Protein AF-A0A8T1IFE3-F1 (afdb_monomer_lite)

Radius of gyration: 32.16 Å; chains: 1; bounding box: 68×41×96 Å

Structure (mmCIF, N/CA/C/O backbone):
data_AF-A0A8T1IFE3-F1
#
_entry.id   AF-A0A8T1IFE3-F1
#
loop_
_atom_site.group_PDB
_atom_site.id
_atom_site.type_symbol
_atom_site.label_atom_id
_atom_site.label_alt_id
_atom_site.label_comp_id
_atom_site.label_asym_id
_atom_site.label_entity_id
_atom_site.label_seq_id
_atom_site.pdbx_PDB_ins_code
_atom_site.Cartn_x
_atom_site.Cartn_y
_atom_site.Cartn_z
_atom_site.occupancy
_atom_site.B_iso_or_equiv
_atom_site.auth_seq_id
_atom_site.auth_comp_id
_atom_site.auth_asym_id
_atom_site.auth_atom_id
_atom_site.pdbx_PDB_model_num
ATOM 1 N N . MET A 1 1 ? -6.523 -1.652 -0.216 1.00 83.81 1 MET A N 1
ATOM 2 C CA . MET A 1 1 ? -5.050 -1.715 -0.350 1.00 83.81 1 MET A CA 1
ATOM 3 C C . MET A 1 1 ? -4.720 -2.251 -1.728 1.00 83.81 1 MET A C 1
ATOM 5 O O . MET A 1 1 ? -5.443 -3.123 -2.188 1.00 83.81 1 MET A O 1
ATOM 9 N N . GLU A 1 2 ? -3.679 -1.738 -2.376 1.00 85.94 2 GLU A N 1
ATOM 10 C CA . GLU A 1 2 ? -3.295 -2.141 -3.732 1.00 85.94 2 GLU A CA 1
ATOM 11 C C . GLU A 1 2 ? -1.801 -2.455 -3.792 1.00 85.94 2 GLU A C 1
ATOM 13 O O . GLU A 1 2 ? -0.978 -1.704 -3.267 1.00 85.94 2 GLU A O 1
ATOM 18 N N . ASP A 1 3 ? -1.454 -3.547 -4.466 1.00 84.06 3 ASP A N 1
ATOM 19 C CA . ASP A 1 3 ? -0.092 -3.779 -4.935 1.00 84.06 3 ASP A CA 1
ATOM 20 C C . ASP A 1 3 ? 0.079 -3.066 -6.278 1.00 84.06 3 ASP A C 1
ATOM 22 O O . ASP A 1 3 ? -0.479 -3.488 -7.289 1.00 84.06 3 ASP A O 1
ATOM 26 N N . ARG A 1 4 ? 0.882 -1.999 -6.302 1.00 81.56 4 ARG A N 1
ATOM 27 C CA . ARG A 1 4 ? 1.087 -1.174 -7.504 1.00 81.56 4 ARG A CA 1
ATOM 28 C C . ARG A 1 4 ? 1.711 -1.940 -8.674 1.00 81.56 4 ARG A C 1
ATOM 30 O O . ARG A 1 4 ? 1.515 -1.542 -9.820 1.00 81.56 4 ARG A O 1
ATOM 37 N N . SER A 1 5 ? 2.444 -3.023 -8.414 1.00 80.25 5 SER A N 1
ATOM 38 C CA . SER A 1 5 ? 3.109 -3.814 -9.457 1.00 80.25 5 SER A CA 1
ATOM 39 C C . SER A 1 5 ? 2.135 -4.787 -10.113 1.00 80.25 5 SER A C 1
ATOM 41 O O . SER A 1 5 ? 2.006 -4.838 -11.342 1.00 80.25 5 SER A O 1
ATOM 43 N N . SER A 1 6 ? 1.425 -5.570 -9.297 1.00 81.31 6 SER A N 1
ATOM 44 C CA . SER A 1 6 ? 0.477 -6.564 -9.809 1.00 81.31 6 SER A CA 1
ATOM 45 C C . SER A 1 6 ? -0.898 -5.975 -10.136 1.00 81.31 6 SER A C 1
ATOM 47 O O . SER A 1 6 ? -1.600 -6.556 -10.966 1.00 81.31 6 SER A O 1
ATOM 49 N N . LYS A 1 7 ? -1.233 -4.814 -9.556 1.00 83.88 7 LYS A N 1
ATOM 50 C CA . LYS A 1 7 ? -2.557 -4.165 -9.518 1.00 83.88 7 LYS A CA 1
ATOM 51 C C . LYS A 1 7 ? -3.629 -4.976 -8.797 1.00 83.88 7 LYS A C 1
ATOM 53 O O . LYS A 1 7 ? -4.819 -4.722 -8.950 1.00 83.88 7 LYS A O 1
ATOM 58 N N . LYS A 1 8 ? -3.221 -5.961 -7.994 1.00 83.81 8 LYS A N 1
ATOM 59 C CA . LYS A 1 8 ? -4.148 -6.679 -7.122 1.00 83.81 8 LYS A CA 1
ATOM 60 C C . LYS A 1 8 ? -4.633 -5.746 -6.024 1.00 83.81 8 LYS A C 1
ATOM 62 O O . LYS A 1 8 ? -3.842 -5.004 -5.437 1.00 83.81 8 LYS A O 1
ATOM 67 N N . GLN A 1 9 ? -5.925 -5.821 -5.740 1.00 86.75 9 GLN A N 1
ATOM 68 C CA . GLN A 1 9 ? -6.567 -5.022 -4.711 1.00 86.75 9 GLN A CA 1
ATOM 69 C C . GLN A 1 9 ? -7.159 -5.919 -3.627 1.00 86.75 9 GLN A C 1
ATOM 71 O O . GLN A 1 9 ? -7.637 -7.021 -3.896 1.00 86.75 9 GLN A O 1
ATOM 76 N N . TRP A 1 10 ? -7.118 -5.426 -2.393 1.00 90.31 10 TRP A N 1
ATOM 77 C CA . TRP A 1 10 ? -7.712 -6.061 -1.223 1.00 90.31 10 TRP A CA 1
ATOM 78 C C . TRP A 1 10 ? -8.562 -5.066 -0.451 1.00 90.31 10 TRP A C 1
ATOM 80 O O . TRP A 1 10 ? -8.157 -3.912 -0.245 1.00 90.31 10 TRP A O 1
ATOM 90 N N . PHE A 1 11 ? -9.719 -5.526 0.008 1.00 85.81 11 PHE A N 1
ATOM 91 C CA . PHE A 1 11 ? -10.721 -4.703 0.666 1.00 85.81 11 PHE A CA 1
ATOM 92 C C . PHE A 1 11 ? -11.420 -5.477 1.787 1.00 85.81 11 PHE A C 1
ATOM 94 O O . PHE A 1 11 ? -11.598 -6.693 1.716 1.00 85.81 11 PHE A O 1
ATOM 101 N N . LYS A 1 12 ? -11.830 -4.747 2.825 1.00 85.56 12 LYS A N 1
ATOM 102 C CA . LYS A 1 12 ? -12.797 -5.199 3.825 1.00 85.56 12 LYS A CA 1
ATOM 103 C C . LYS A 1 12 ? -13.843 -4.095 3.954 1.00 85.56 12 LYS A C 1
ATOM 105 O O . LYS A 1 12 ? -13.494 -2.969 4.297 1.00 85.56 12 LYS A O 1
ATOM 110 N N . GLY A 1 13 ? -15.091 -4.409 3.621 1.00 83.62 13 GLY A N 1
ATOM 111 C CA . GLY A 1 13 ? -16.221 -3.481 3.685 1.00 83.62 13 GLY A CA 1
ATOM 112 C C . GLY A 1 13 ? -17.182 -3.821 4.813 1.00 83.62 13 GLY A C 1
ATOM 113 O O . GLY A 1 13 ? -17.078 -4.889 5.408 1.00 83.62 13 GLY A O 1
ATOM 114 N N . GLY A 1 14 ? -18.120 -2.909 5.083 1.00 81.94 14 GLY A N 1
ATOM 115 C CA . GLY A 1 14 ? -19.226 -3.154 6.014 1.00 81.94 14 GLY A CA 1
ATOM 116 C C . GLY A 1 14 ? -18.804 -3.376 7.467 1.00 81.94 14 GLY A C 1
ATOM 117 O O . GLY A 1 14 ? -19.488 -4.099 8.178 1.00 81.94 14 GLY A O 1
ATOM 118 N N . MET A 1 15 ? -17.681 -2.794 7.899 1.00 85.00 15 MET A N 1
ATOM 119 C CA . MET A 1 15 ? -17.213 -2.930 9.279 1.00 85.00 15 MET A CA 1
ATOM 120 C C . MET A 1 15 ? -18.029 -2.069 10.241 1.00 85.00 15 MET A C 1
ATOM 122 O O . MET A 1 15 ? -18.258 -0.881 10.009 1.00 85.00 15 MET A O 1
ATOM 126 N N . THR A 1 16 ? -18.409 -2.681 11.350 1.00 87.62 16 THR A N 1
ATOM 127 C CA . THR A 1 16 ? -18.945 -2.046 12.551 1.00 87.62 16 THR A CA 1
ATOM 128 C C . THR A 1 16 ? -17.816 -1.762 13.542 1.00 87.62 16 THR A C 1
ATOM 130 O O . THR A 1 16 ? -16.697 -2.248 13.381 1.00 87.62 16 THR A O 1
ATOM 133 N N . LYS A 1 17 ? -18.085 -0.961 14.580 1.00 85.50 17 LYS A N 1
ATOM 134 C CA . LYS A 1 17 ? -17.087 -0.661 15.621 1.00 85.50 17 LYS A CA 1
ATOM 135 C C . LYS A 1 17 ? -16.549 -1.930 16.287 1.00 85.50 17 LYS A C 1
ATOM 137 O O . LYS A 1 17 ? -15.347 -2.027 16.511 1.00 85.50 17 LYS A O 1
ATOM 142 N N . ASP A 1 18 ? -17.410 -2.910 16.529 1.00 88.00 18 ASP A N 1
ATOM 143 C CA . ASP A 1 18 ? -17.047 -4.158 17.209 1.00 88.00 18 ASP A CA 1
ATOM 144 C C . ASP A 1 18 ? -16.098 -5.039 16.377 1.00 88.00 18 ASP A C 1
ATOM 146 O O . ASP A 1 18 ? -15.412 -5.900 16.921 1.00 88.00 18 ASP A O 1
ATOM 150 N N . ASP A 1 19 ? -15.996 -4.794 15.064 1.00 86.62 19 ASP A N 1
ATOM 151 C CA . ASP A 1 19 ? -15.089 -5.535 14.181 1.00 86.62 19 ASP A CA 1
ATOM 152 C C . ASP A 1 19 ? -13.616 -5.127 14.334 1.00 86.62 19 ASP A C 1
ATOM 154 O O . ASP A 1 19 ? -12.728 -5.861 13.892 1.00 86.62 19 ASP A O 1
ATOM 158 N N . TYR A 1 20 ? -13.339 -3.948 14.900 1.00 87.06 20 TYR A N 1
ATOM 159 C CA . TYR A 1 20 ? -11.975 -3.426 15.052 1.00 87.06 20 TYR A CA 1
ATOM 160 C C . TYR A 1 20 ? -11.670 -2.876 16.449 1.00 87.06 20 TYR A C 1
ATOM 162 O O . TYR A 1 20 ? -10.497 -2.682 16.785 1.00 87.06 20 TYR A O 1
ATOM 170 N N . LEU A 1 21 ? -12.688 -2.653 17.281 1.00 91.31 21 LEU A N 1
ATOM 171 C CA . LEU A 1 21 ? -12.532 -2.242 18.669 1.00 91.31 21 LEU A CA 1
ATOM 172 C C . LEU A 1 21 ? -12.597 -3.433 19.627 1.00 91.31 21 LEU A C 1
ATOM 174 O O . LEU A 1 21 ? -13.269 -4.434 19.421 1.00 91.31 21 LEU A O 1
ATOM 178 N N . SER A 1 22 ? -11.861 -3.291 20.714 1.00 88.69 22 SER A N 1
ATOM 179 C CA . SER A 1 22 ? -11.796 -4.177 21.862 1.00 88.69 22 SER A CA 1
ATOM 180 C C . SER A 1 22 ? -11.611 -3.320 23.111 1.00 88.69 22 SER A C 1
ATOM 182 O O . SER A 1 22 ? -11.226 -2.149 23.040 1.00 88.69 22 SER A O 1
ATOM 184 N N . SER A 1 23 ? -11.789 -3.913 24.287 1.00 85.56 23 SER A N 1
ATOM 185 C CA . SER A 1 23 ? -11.561 -3.218 25.559 1.00 85.56 23 SER A CA 1
ATOM 186 C C . SER A 1 23 ? -10.137 -2.667 25.727 1.00 85.56 23 SER A C 1
ATOM 188 O O . SER A 1 23 ? -9.922 -1.777 26.541 1.00 85.56 23 SER A O 1
ATOM 190 N N . THR A 1 24 ? -9.163 -3.162 24.955 1.00 84.69 24 THR A N 1
ATOM 191 C CA . THR A 1 24 ? -7.744 -2.782 25.079 1.00 84.69 24 THR A CA 1
ATOM 192 C C . THR A 1 24 ? -7.282 -1.731 24.069 1.00 84.69 24 THR A C 1
ATOM 194 O O . THR A 1 24 ? -6.195 -1.178 24.224 1.00 84.69 24 THR A O 1
ATOM 197 N N . ASN A 1 25 ? -8.082 -1.443 23.039 1.00 88.62 25 ASN A N 1
ATOM 198 C CA . ASN A 1 25 ? -7.771 -0.443 22.010 1.00 88.62 25 ASN A CA 1
ATOM 199 C C . ASN A 1 25 ? -8.856 0.649 21.886 1.00 88.62 25 ASN A C 1
ATOM 201 O O . ASN A 1 25 ? -8.726 1.558 21.067 1.00 88.62 25 ASN A O 1
ATOM 205 N N . THR A 1 26 ? -9.912 0.580 22.701 1.00 89.69 26 THR A N 1
ATOM 206 C CA . THR A 1 26 ? -10.946 1.616 22.754 1.00 89.69 26 THR A CA 1
ATOM 207 C C . THR A 1 26 ? -10.395 2.870 23.430 1.00 89.69 26 THR A C 1
ATOM 209 O O . THR A 1 26 ? -9.794 2.803 24.501 1.00 89.69 26 THR A O 1
ATOM 212 N N . ILE A 1 27 ? -10.611 4.017 22.794 1.00 85.81 27 ILE A N 1
ATOM 213 C CA . ILE A 1 27 ? -10.239 5.343 23.272 1.00 85.81 27 ILE A CA 1
ATOM 214 C C . ILE A 1 27 ? -11.542 6.001 23.741 1.00 85.81 27 ILE A C 1
ATOM 216 O O . ILE A 1 27 ? -12.500 6.035 22.963 1.00 85.81 27 ILE A O 1
ATOM 220 N N . PRO A 1 28 ? -11.616 6.484 24.994 1.00 84.44 28 PRO A N 1
ATOM 221 C CA . PRO A 1 28 ? -12.789 7.198 25.485 1.00 84.44 28 PRO A CA 1
ATOM 222 C C . PRO A 1 28 ? -13.152 8.371 24.569 1.00 84.44 28 PRO A C 1
ATOM 224 O O . PRO A 1 28 ? -12.267 9.039 24.042 1.00 84.44 28 PRO A O 1
ATOM 227 N N . ASP A 1 29 ? -14.451 8.585 24.368 1.00 86.25 29 ASP A N 1
ATOM 228 C CA . ASP A 1 29 ? -15.028 9.676 23.567 1.00 86.25 29 ASP 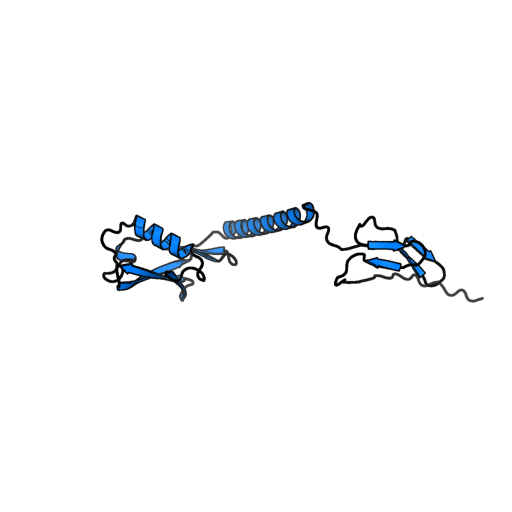A CA 1
ATOM 229 C C . ASP A 1 29 ? -14.682 9.685 22.064 1.00 86.25 29 ASP A C 1
ATOM 231 O O . ASP A 1 29 ? -15.168 10.542 21.329 1.00 86.25 29 ASP A O 1
ATOM 235 N N . ALA A 1 30 ? -13.930 8.697 21.564 1.00 88.94 30 ALA A N 1
ATOM 236 C CA . ALA A 1 30 ? -13.603 8.595 20.146 1.00 88.94 30 ALA A CA 1
ATOM 237 C C . ALA A 1 30 ? -14.799 8.109 19.303 1.00 88.94 30 ALA A C 1
ATOM 239 O O . ALA A 1 30 ? -15.380 7.023 19.487 1.00 88.94 30 ALA A O 1
ATOM 240 N N . SER A 1 31 ? -15.158 8.912 18.308 1.00 91.00 31 SER A N 1
ATOM 241 C CA . SER A 1 31 ? -16.145 8.578 17.290 1.00 91.00 31 SER A CA 1
ATOM 242 C C . SER A 1 31 ? -15.568 7.605 16.253 1.00 91.00 31 SER A C 1
ATOM 244 O O . SER A 1 31 ? -14.365 7.375 16.169 1.00 91.00 31 SER A O 1
ATOM 246 N N . ALA A 1 32 ? -16.434 7.008 15.426 1.00 88.38 32 ALA A N 1
ATOM 247 C CA . ALA A 1 32 ? -15.959 6.178 14.315 1.00 88.38 32 ALA A CA 1
ATOM 248 C C . ALA A 1 32 ? -15.121 6.988 13.308 1.00 88.38 32 ALA A C 1
ATOM 250 O O . ALA A 1 32 ? -14.184 6.445 12.729 1.00 88.38 32 ALA A O 1
ATOM 251 N N . ALA A 1 33 ? -15.439 8.275 13.126 1.00 90.31 33 ALA A N 1
ATOM 252 C CA . ALA A 1 33 ? -14.708 9.159 12.227 1.00 90.31 33 ALA A CA 1
ATOM 253 C C . ALA A 1 33 ? -13.269 9.390 12.711 1.00 90.31 33 ALA A C 1
ATOM 255 O O . ALA A 1 33 ? -12.349 9.288 11.903 1.00 90.31 33 ALA A O 1
ATOM 256 N N . ASP A 1 34 ? -13.074 9.567 14.021 1.00 90.62 34 ASP A N 1
ATOM 257 C CA . ASP A 1 34 ? -11.746 9.779 14.617 1.00 90.62 34 ASP A CA 1
ATOM 258 C C . ASP A 1 34 ? -10.831 8.566 14.395 1.00 90.62 34 ASP A C 1
ATOM 260 O O . ASP A 1 34 ? -9.657 8.701 14.054 1.00 90.62 34 ASP A O 1
ATOM 264 N N . TYR A 1 35 ? -11.379 7.350 14.513 1.00 89.62 35 TYR A N 1
ATOM 265 C CA . TYR A 1 35 ? -10.640 6.129 14.181 1.00 89.62 35 TYR A CA 1
ATOM 266 C C . TYR A 1 35 ? -10.278 6.054 12.699 1.00 89.62 35 TYR A C 1
ATOM 268 O O . TYR A 1 35 ? -9.155 5.685 12.361 1.00 89.62 35 TYR A O 1
ATOM 276 N N . VAL A 1 36 ? -11.214 6.400 11.811 1.00 88.94 36 VAL A N 1
ATOM 277 C CA . VAL A 1 36 ? -10.974 6.398 10.361 1.00 88.94 36 VAL A CA 1
ATOM 278 C C . VAL A 1 36 ? -9.863 7.379 9.989 1.00 88.94 36 VAL A C 1
ATOM 280 O O . VAL A 1 36 ? -9.012 7.041 9.165 1.00 88.94 36 VAL A O 1
ATOM 283 N N . GLU A 1 37 ? -9.854 8.565 10.591 1.00 89.12 37 GLU A N 1
ATOM 284 C CA . GLU A 1 37 ? -8.792 9.555 10.406 1.00 89.12 37 GLU A CA 1
ATOM 285 C C . GLU A 1 37 ? -7.456 9.032 10.949 1.00 89.12 37 GLU A C 1
ATOM 287 O O . GLU A 1 37 ? -6.485 8.950 10.201 1.00 89.12 37 GLU A O 1
ATOM 292 N N . CYS A 1 38 ? -7.432 8.500 12.174 1.00 87.12 38 CYS A N 1
ATOM 293 C CA . CYS A 1 38 ? -6.230 7.910 12.767 1.00 87.12 38 CYS A CA 1
ATOM 294 C C . CYS A 1 38 ? -5.627 6.775 11.914 1.00 87.12 38 CYS A C 1
ATOM 296 O O . CYS A 1 38 ? -4.405 6.691 11.731 1.00 87.12 38 CYS A O 1
ATOM 298 N N . PHE A 1 39 ? -6.466 5.892 11.364 1.00 88.50 39 PHE A N 1
ATOM 299 C CA . PHE A 1 39 ? -6.007 4.819 10.480 1.00 88.50 39 PHE A CA 1
ATOM 300 C C . PHE A 1 39 ? -5.463 5.363 9.161 1.00 88.50 39 PHE A C 1
ATOM 302 O O . PHE A 1 39 ? -4.457 4.848 8.671 1.00 88.50 39 PHE A O 1
ATOM 309 N N . ARG A 1 40 ? -6.095 6.397 8.598 1.00 87.94 40 ARG A N 1
ATOM 310 C CA . ARG A 1 40 ? -5.624 7.064 7.379 1.00 87.94 40 ARG A CA 1
ATOM 311 C C . ARG A 1 40 ? -4.251 7.682 7.601 1.00 87.94 40 ARG A C 1
ATOM 313 O O . ARG A 1 40 ? -3.326 7.338 6.870 1.00 87.94 40 ARG A O 1
ATOM 320 N N . ASP A 1 41 ? -4.101 8.466 8.661 1.00 86.00 41 ASP A N 1
ATOM 321 C CA . ASP A 1 41 ? -2.840 9.118 9.014 1.00 86.00 41 ASP A CA 1
ATOM 322 C C . ASP A 1 41 ? -1.734 8.088 9.237 1.00 86.00 41 ASP A C 1
ATOM 324 O O . ASP A 1 41 ? -0.612 8.236 8.754 1.00 86.00 41 ASP A O 1
ATOM 328 N N . THR A 1 42 ? -2.059 6.979 9.907 1.00 84.31 42 THR A N 1
ATOM 329 C CA . THR A 1 42 ? -1.127 5.863 10.121 1.00 84.31 42 THR A CA 1
ATOM 330 C C . THR A 1 42 ? -0.718 5.177 8.810 1.00 84.31 42 THR A C 1
ATOM 332 O O . THR A 1 42 ? 0.405 4.683 8.689 1.00 84.31 42 THR A O 1
ATOM 335 N N . LEU A 1 43 ? -1.616 5.103 7.824 1.00 85.25 43 LEU A N 1
ATOM 336 C CA . LEU A 1 43 ? -1.339 4.490 6.523 1.00 85.25 43 LEU A CA 1
ATOM 337 C C . LEU A 1 43 ? -0.577 5.422 5.570 1.00 85.25 43 LEU A C 1
ATOM 339 O O . LEU A 1 43 ? 0.158 4.923 4.711 1.00 85.25 43 LEU A O 1
ATOM 343 N N . GLU A 1 44 ? -0.744 6.731 5.707 1.00 83.38 44 GLU A N 1
ATOM 344 C CA . GLU A 1 44 ? -0.053 7.740 4.899 1.00 83.38 44 GLU A CA 1
ATOM 345 C C . GLU A 1 44 ? 1.320 8.112 5.478 1.00 83.38 44 GLU A C 1
ATOM 347 O O . GLU A 1 44 ? 2.245 8.416 4.727 1.00 83.38 44 GLU A O 1
ATOM 352 N N . SER A 1 45 ? 1.486 7.998 6.799 1.00 77.56 45 SER A N 1
ATOM 353 C CA . SER A 1 45 ? 2.741 8.289 7.495 1.00 77.56 45 SER A CA 1
ATOM 354 C C . SER A 1 45 ? 3.922 7.464 6.980 1.00 77.56 45 SER A C 1
ATOM 356 O O . SER A 1 45 ? 3.838 6.245 6.778 1.00 77.56 45 SER A O 1
ATOM 358 N N . ASP A 1 46 ? 5.069 8.133 6.866 1.00 67.56 46 ASP A N 1
ATOM 359 C CA . ASP A 1 46 ? 6.323 7.494 6.497 1.00 67.56 46 ASP A CA 1
ATOM 360 C C . ASP A 1 46 ? 6.846 6.633 7.661 1.00 67.56 46 ASP A C 1
ATOM 362 O O . ASP A 1 46 ? 7.066 7.114 8.781 1.00 67.56 46 ASP A O 1
ATOM 366 N N . LEU A 1 47 ? 7.029 5.333 7.402 1.00 61.78 47 LEU A N 1
ATOM 367 C CA . LEU A 1 47 ? 7.352 4.315 8.416 1.00 61.78 47 LEU A CA 1
ATOM 368 C C . LEU A 1 47 ? 8.666 4.609 9.154 1.00 61.78 47 LEU A C 1
ATOM 370 O O . LEU A 1 47 ? 8.856 4.140 10.275 1.00 61.78 47 LEU A O 1
ATOM 374 N N . ALA A 1 48 ? 9.574 5.348 8.511 1.00 57.53 48 ALA A N 1
ATOM 375 C CA . ALA A 1 48 ? 10.875 5.710 9.061 1.00 57.53 48 ALA A CA 1
ATOM 376 C C . ALA A 1 48 ? 10.834 6.973 9.942 1.00 57.53 48 ALA A C 1
ATOM 378 O O . ALA A 1 48 ? 11.681 7.125 10.820 1.00 57.53 48 ALA A O 1
ATOM 379 N N . ALA A 1 49 ? 9.858 7.863 9.733 1.00 55.97 49 ALA A N 1
ATOM 380 C CA . ALA A 1 49 ? 9.757 9.139 10.443 1.00 55.97 49 ALA A CA 1
ATOM 381 C C . ALA A 1 49 ? 8.816 9.072 11.659 1.00 55.97 49 ALA A C 1
ATOM 383 O O . ALA A 1 49 ? 9.012 9.786 12.645 1.00 55.97 49 ALA A O 1
ATOM 384 N N . SER A 1 50 ? 7.803 8.200 11.621 1.00 54.78 50 SER A N 1
ATOM 385 C CA . SER A 1 50 ? 6.792 8.103 12.677 1.00 54.78 50 SER A CA 1
ATOM 386 C C . SER A 1 50 ? 7.192 7.099 13.761 1.00 54.78 50 SER A C 1
ATOM 388 O O . SER A 1 50 ? 6.917 5.905 13.680 1.00 54.78 50 SER A O 1
ATOM 390 N N . GLY A 1 51 ? 7.811 7.584 14.841 1.00 57.84 51 GLY A N 1
ATOM 391 C CA . GLY A 1 51 ? 8.105 6.759 16.022 1.00 57.84 51 GLY A CA 1
ATOM 392 C C . GLY A 1 51 ? 6.857 6.243 16.763 1.00 57.84 51 GLY A C 1
ATOM 393 O O . GLY A 1 51 ? 6.980 5.388 17.641 1.00 57.84 51 GLY A O 1
ATOM 394 N N . GLY A 1 52 ? 5.664 6.757 16.432 1.00 61.22 52 GLY A N 1
ATOM 395 C CA . GLY A 1 52 ? 4.410 6.470 17.132 1.00 61.22 52 GLY A CA 1
ATOM 396 C C . GLY A 1 52 ? 3.546 5.378 16.501 1.00 61.22 52 GLY A C 1
ATOM 397 O O . GLY A 1 52 ? 2.871 4.656 17.236 1.00 61.22 52 GLY A O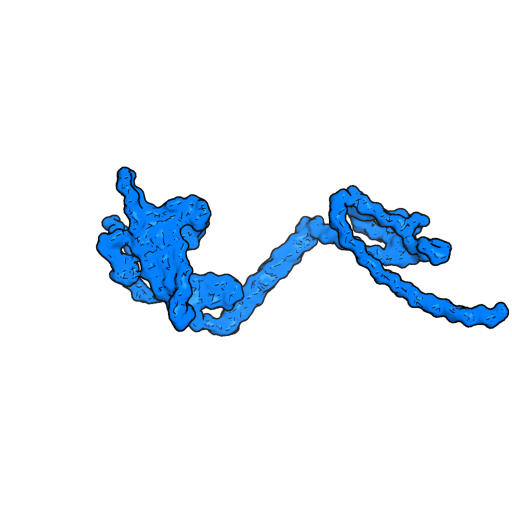 1
ATOM 398 N N . ALA A 1 53 ? 3.573 5.211 15.178 1.00 68.44 53 ALA A N 1
ATOM 399 C CA . ALA A 1 53 ? 2.668 4.301 14.481 1.00 68.44 53 ALA A CA 1
ATOM 400 C C . ALA A 1 53 ? 3.440 3.218 13.718 1.00 68.44 53 ALA A C 1
ATOM 402 O O . ALA A 1 53 ? 4.344 3.502 12.936 1.00 68.44 53 ALA A O 1
ATOM 403 N N . LYS A 1 54 ? 3.090 1.950 13.952 1.00 82.25 54 LYS A N 1
ATOM 404 C CA . LYS A 1 54 ? 3.694 0.795 13.276 1.00 82.25 54 LYS A CA 1
ATOM 405 C C . LYS A 1 54 ? 2.617 0.043 12.518 1.00 82.25 54 LYS A C 1
ATOM 407 O O . LYS A 1 54 ? 1.567 -0.259 13.075 1.00 82.25 54 LYS A O 1
ATOM 412 N N . ARG A 1 55 ? 2.907 -0.323 11.272 1.00 88.25 55 ARG A N 1
ATOM 413 C CA . ARG A 1 55 ? 2.045 -1.197 10.473 1.00 88.25 55 ARG A CA 1
ATOM 414 C C . ARG A 1 55 ? 2.811 -2.406 9.964 1.00 88.25 55 ARG A C 1
ATOM 416 O O . ARG A 1 55 ? 3.991 -2.293 9.632 1.00 88.25 55 ARG A O 1
ATOM 423 N N . LYS A 1 56 ? 2.140 -3.552 9.908 1.00 88.62 56 LYS A N 1
ATOM 424 C CA . LYS A 1 56 ? 2.671 -4.800 9.352 1.00 88.62 56 LYS A CA 1
ATOM 425 C C . LYS A 1 56 ? 1.633 -5.455 8.456 1.00 88.62 56 LYS A C 1
ATOM 427 O O . LYS A 1 56 ? 0.436 -5.365 8.714 1.00 88.62 56 LYS A O 1
ATOM 432 N N . LEU A 1 57 ? 2.119 -6.105 7.408 1.00 89.62 57 LEU A N 1
ATOM 433 C CA . LEU A 1 57 ? 1.312 -6.820 6.431 1.00 89.62 57 LEU A CA 1
ATOM 434 C C . LEU A 1 57 ? 1.757 -8.271 6.373 1.00 89.62 57 LEU A C 1
ATOM 436 O O . LEU A 1 57 ? 2.952 -8.546 6.267 1.00 89.62 57 LEU A O 1
ATOM 440 N N . TYR A 1 58 ? 0.788 -9.176 6.414 1.00 91.19 58 TYR A N 1
ATOM 441 C CA . TYR A 1 58 ? 1.020 -10.610 6.320 1.00 91.19 58 TYR A CA 1
ATOM 442 C C . TYR A 1 58 ? 0.142 -11.190 5.222 1.00 91.19 58 TYR A C 1
ATOM 444 O O . TYR A 1 58 ? -1.035 -10.846 5.107 1.00 91.19 58 TYR A O 1
ATOM 452 N N . ALA A 1 59 ? 0.715 -12.085 4.423 1.00 91.00 59 ALA A N 1
ATOM 453 C CA . ALA A 1 59 ? -0.070 -12.906 3.520 1.00 91.00 59 ALA A CA 1
ATOM 454 C C . ALA A 1 59 ? -0.822 -13.966 4.332 1.00 91.00 59 ALA A C 1
ATOM 456 O O . ALA A 1 59 ? -0.225 -14.647 5.168 1.00 91.00 59 ALA A O 1
ATOM 457 N N . LEU A 1 60 ? -2.123 -14.084 4.086 1.00 90.94 60 LEU A N 1
ATOM 458 C CA . LEU A 1 60 ? -2.959 -15.165 4.593 1.00 90.94 60 LEU A CA 1
ATOM 459 C C . LEU A 1 60 ? -3.201 -16.200 3.485 1.00 90.94 60 LEU A C 1
ATOM 461 O O . LEU A 1 60 ? -2.738 -16.060 2.347 1.00 90.94 60 LEU A O 1
ATOM 465 N N . ASP A 1 61 ? -3.934 -17.259 3.816 1.00 87.31 61 ASP A N 1
ATOM 466 C CA . ASP A 1 61 ? -4.390 -18.236 2.840 1.00 87.31 61 ASP A CA 1
ATOM 467 C C . ASP A 1 61 ? -5.378 -17.619 1.832 1.00 87.31 61 ASP A C 1
ATOM 469 O O . ASP A 1 61 ? -5.891 -16.510 1.996 1.00 87.31 61 ASP A O 1
ATOM 473 N N . ARG A 1 62 ? -5.600 -18.325 0.715 1.00 82.44 62 ARG A N 1
ATOM 474 C CA . ARG A 1 62 ? -6.533 -17.914 -0.354 1.00 82.44 62 ARG A CA 1
ATOM 475 C C . ARG A 1 62 ? -6.303 -16.491 -0.896 1.00 82.44 62 ARG A C 1
ATOM 477 O O . ARG A 1 62 ? -7.240 -15.848 -1.359 1.00 82.44 62 ARG A O 1
ATOM 484 N N . ASN A 1 63 ? -5.053 -16.015 -0.890 1.00 83.88 63 ASN A N 1
ATOM 485 C CA . ASN A 1 63 ? -4.675 -14.682 -1.378 1.00 83.88 63 ASN A CA 1
ATOM 486 C C . ASN A 1 63 ? -5.349 -13.539 -0.585 1.00 83.88 63 ASN A C 1
ATOM 488 O O . 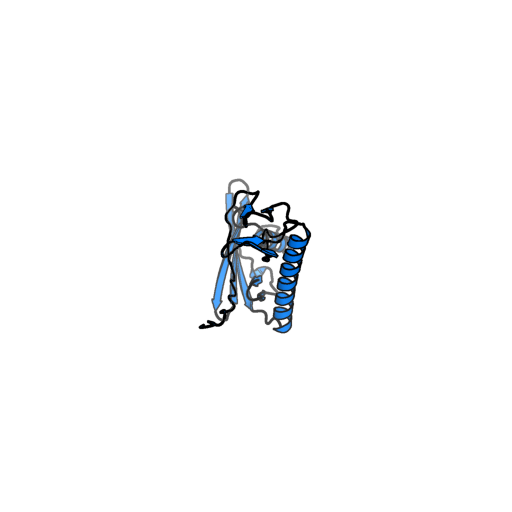ASN A 1 63 ? -5.553 -12.460 -1.137 1.00 83.88 63 ASN A O 1
ATOM 492 N N . ALA A 1 64 ? -5.694 -13.754 0.688 1.00 88.12 64 ALA A N 1
ATOM 493 C CA . ALA A 1 64 ? -6.089 -12.692 1.614 1.00 88.12 64 ALA A CA 1
ATOM 494 C C . ALA A 1 64 ? -4.859 -12.016 2.254 1.00 88.12 64 ALA A C 1
ATOM 496 O O . ALA A 1 64 ? -3.746 -12.550 2.227 1.00 88.12 64 ALA A O 1
ATOM 497 N N . LEU A 1 65 ? -5.051 -10.827 2.824 1.00 91.62 65 LEU A N 1
ATOM 498 C CA . LEU A 1 65 ? -4.005 -10.069 3.515 1.00 91.62 65 LEU A CA 1
ATOM 499 C C . LEU A 1 65 ? -4.450 -9.705 4.926 1.00 91.62 65 LEU A C 1
ATOM 501 O O . LEU A 1 65 ? -5.564 -9.230 5.111 1.00 91.62 65 LEU A O 1
ATOM 505 N N . ARG A 1 66 ? -3.557 -9.828 5.907 1.00 93.56 66 ARG A N 1
ATOM 506 C CA . ARG A 1 66 ? -3.751 -9.267 7.247 1.00 93.56 66 ARG A CA 1
ATOM 507 C C . ARG A 1 66 ? -2.961 -7.979 7.392 1.00 93.56 66 ARG A C 1
ATOM 509 O O . ARG A 1 66 ? -1.740 -7.981 7.240 1.00 93.56 66 ARG A O 1
ATOM 516 N N . LEU A 1 67 ? -3.657 -6.902 7.726 1.00 92.62 67 LEU A N 1
ATOM 517 C CA . LEU A 1 67 ? -3.075 -5.627 8.119 1.00 92.62 67 LEU A CA 1
ATOM 518 C C . LEU A 1 67 ? -3.138 -5.498 9.642 1.00 92.62 67 LEU A C 1
ATOM 520 O O . LEU A 1 67 ? -4.220 -5.445 10.220 1.00 92.62 67 LEU A O 1
ATOM 524 N N . GLU A 1 68 ? -1.979 -5.403 10.282 1.00 93.31 68 GLU A N 1
ATOM 525 C CA . GLU A 1 68 ? -1.868 -5.046 11.696 1.00 93.31 68 GLU A CA 1
ATOM 526 C C . GLU A 1 68 ? -1.423 -3.589 11.813 1.00 93.31 68 GLU A C 1
ATOM 528 O O . GLU A 1 68 ? -0.360 -3.222 11.305 1.00 93.31 68 GLU A O 1
ATOM 533 N N . LEU A 1 69 ? -2.218 -2.770 12.498 1.00 90.69 69 LEU A N 1
ATOM 534 C CA . LEU A 1 69 ? -1.880 -1.398 12.869 1.00 90.69 69 LEU A CA 1
ATOM 535 C C . LEU A 1 69 ? -1.640 -1.327 14.377 1.00 90.69 69 LEU A C 1
ATOM 537 O O . LEU A 1 69 ? -2.412 -1.863 15.168 1.00 90.69 69 LEU A O 1
ATOM 541 N N . ALA A 1 70 ? -0.580 -0.645 14.784 1.00 89.50 70 ALA A N 1
ATOM 542 C CA . ALA A 1 70 ? -0.264 -0.369 16.174 1.00 89.50 70 ALA A CA 1
ATOM 543 C C . ALA A 1 70 ? -0.027 1.131 16.338 1.00 89.50 70 ALA A C 1
ATOM 545 O O . ALA A 1 70 ? 0.912 1.681 15.761 1.00 89.50 70 ALA A O 1
ATOM 546 N N . VAL A 1 71 ? -0.874 1.775 17.133 1.00 87.50 71 VAL A N 1
ATOM 547 C CA . VAL A 1 71 ? -0.834 3.213 17.402 1.00 87.50 71 VAL A CA 1
ATOM 548 C C . VAL A 1 71 ? -0.387 3.419 18.841 1.00 87.50 71 VAL A C 1
ATOM 550 O O . VAL A 1 71 ? -1.005 2.909 19.776 1.00 87.50 71 VAL A O 1
ATOM 553 N N . THR A 1 72 ? 0.708 4.148 19.022 1.00 86.69 72 THR A N 1
ATOM 554 C CA . THR A 1 72 ? 1.199 4.526 20.348 1.00 86.69 72 THR A CA 1
ATOM 555 C C . THR A 1 72 ? 0.416 5.730 20.844 1.00 86.69 72 THR A C 1
ATOM 557 O O . THR A 1 72 ? 0.478 6.803 20.249 1.00 86.69 72 THR A O 1
ATOM 560 N N . ILE A 1 73 ? -0.285 5.559 21.956 1.00 82.00 73 ILE A N 1
ATOM 561 C CA . ILE A 1 73 ? -1.056 6.605 22.612 1.00 82.00 73 ILE A CA 1
ATOM 562 C C . ILE A 1 73 ? -0.271 7.042 23.844 1.00 82.00 73 ILE A C 1
ATOM 564 O O . ILE A 1 73 ? 0.137 6.222 24.669 1.00 82.00 73 ILE A O 1
ATOM 568 N N . ARG A 1 74 ? -0.037 8.346 23.964 1.00 83.94 74 ARG A N 1
ATOM 569 C CA . ARG A 1 74 ? 0.603 8.941 25.137 1.00 83.94 74 ARG A CA 1
ATOM 570 C C . ARG A 1 74 ? -0.410 9.810 25.852 1.00 83.94 74 ARG A C 1
ATOM 572 O O . ARG A 1 74 ? -0.922 10.759 25.268 1.00 83.94 74 ARG A O 1
ATOM 579 N N . VAL A 1 75 ? -0.683 9.479 27.107 1.00 77.75 75 VAL A N 1
ATOM 580 C CA . VAL A 1 75 ? -1.557 10.261 27.982 1.00 77.75 75 VAL A CA 1
ATOM 581 C C . VAL A 1 75 ? -0.770 10.564 29.243 1.00 77.75 75 VAL A C 1
ATOM 583 O O . VAL A 1 75 ? -0.385 9.651 29.975 1.00 77.75 75 VAL A O 1
ATOM 586 N N . LEU A 1 76 ? -0.509 11.849 29.485 1.00 83.62 76 LEU A N 1
ATOM 587 C CA . LEU A 1 76 ? 0.355 12.310 30.575 1.00 83.62 76 LEU A CA 1
ATOM 588 C C . LEU A 1 76 ? 1.732 11.614 30.512 1.00 83.62 76 LEU A C 1
ATOM 590 O O . LEU A 1 76 ? 2.433 11.712 29.507 1.00 83.62 76 LEU A O 1
ATOM 594 N N . CYS A 1 77 ? 2.108 10.892 31.570 1.00 79.81 77 CYS A N 1
ATOM 595 C CA . CYS A 1 77 ? 3.360 10.140 31.671 1.00 79.81 77 CYS A CA 1
ATOM 596 C C . CYS A 1 77 ? 3.223 8.668 31.247 1.00 79.81 77 CYS A C 1
ATOM 598 O O . CYS A 1 77 ? 4.198 7.917 31.297 1.00 79.81 77 CYS A O 1
ATOM 600 N N . SER A 1 78 ? 2.027 8.229 30.856 1.00 82.25 78 SER A N 1
ATOM 601 C CA . SER A 1 78 ? 1.758 6.849 30.464 1.00 82.25 78 SER A CA 1
ATOM 602 C C . SER A 1 78 ? 1.777 6.709 28.946 1.00 82.25 78 SER A C 1
ATOM 604 O O . SER A 1 78 ? 1.246 7.539 28.211 1.00 82.25 78 SER A O 1
ATOM 606 N N . THR A 1 79 ? 2.394 5.629 28.469 1.00 86.06 79 THR A N 1
ATOM 607 C CA . THR A 1 79 ? 2.407 5.259 27.051 1.00 86.06 79 THR A CA 1
ATOM 608 C C . THR A 1 79 ? 1.749 3.895 26.895 1.00 86.06 79 THR A C 1
ATOM 610 O O . THR A 1 79 ? 2.198 2.924 27.503 1.00 86.06 79 THR A O 1
ATOM 613 N N . SER A 1 80 ? 0.702 3.816 26.082 1.00 84.69 80 SER A N 1
ATOM 614 C CA . SER A 1 80 ? 0.029 2.573 25.707 1.00 84.69 80 SER A CA 1
ATOM 615 C C . SER A 1 80 ? 0.107 2.363 24.195 1.00 84.69 80 SER A C 1
ATOM 617 O O . SER A 1 80 ? 0.399 3.286 23.436 1.00 84.69 80 SER A O 1
ATOM 619 N N . VAL A 1 81 ? -0.105 1.128 23.739 1.00 88.56 81 VAL A N 1
ATOM 620 C CA . VAL A 1 81 ? -0.130 0.799 22.308 1.00 88.56 81 VAL A CA 1
ATOM 621 C C . VAL A 1 81 ? -1.458 0.135 21.990 1.00 88.56 81 VAL A C 1
ATOM 623 O O . VAL A 1 81 ? -1.686 -1.012 22.374 1.00 88.56 81 VAL A O 1
ATOM 626 N N . ALA A 1 82 ? -2.312 0.852 21.268 1.00 89.81 82 ALA A N 1
ATOM 627 C CA . ALA A 1 82 ? -3.557 0.321 20.739 1.00 89.81 82 ALA A CA 1
ATOM 628 C C . ALA A 1 82 ? -3.262 -0.473 19.462 1.00 89.81 82 ALA A C 1
ATOM 630 O O . ALA A 1 82 ? -2.633 0.040 18.535 1.00 89.81 82 ALA A O 1
ATOM 631 N N . LYS A 1 83 ? -3.692 -1.736 19.418 1.00 92.19 83 LYS A N 1
ATOM 632 C CA . LYS A 1 83 ? -3.504 -2.621 18.263 1.00 92.19 83 LYS A CA 1
ATOM 633 C C . LYS A 1 83 ? -4.832 -2.861 17.558 1.00 92.19 83 LYS A C 1
ATOM 635 O O . LYS A 1 83 ? -5.837 -3.117 18.215 1.00 92.19 83 LYS A O 1
ATOM 640 N N . TYR A 1 84 ? -4.805 -2.835 16.234 1.00 92.19 84 TYR A N 1
ATOM 641 C CA . TYR A 1 84 ? -5.945 -3.078 15.358 1.00 92.19 84 TYR A CA 1
ATOM 642 C C . TYR A 1 84 ? -5.538 -4.085 14.287 1.00 92.19 84 TYR A C 1
ATOM 644 O O . TYR A 1 84 ? -4.436 -4.001 13.741 1.00 92.19 84 TYR A O 1
ATOM 652 N N . VAL A 1 85 ? -6.413 -5.044 13.997 1.00 92.50 85 VAL A N 1
ATOM 653 C CA . VAL A 1 85 ? -6.140 -6.128 13.047 1.00 92.50 85 VAL A CA 1
ATOM 654 C C . VAL A 1 85 ? -7.266 -6.184 12.027 1.00 92.50 85 VAL A C 1
ATOM 656 O O . VAL A 1 85 ? -8.435 -6.268 12.392 1.00 92.50 85 VAL A O 1
ATOM 659 N N . PHE A 1 86 ? -6.909 -6.156 10.746 1.00 91.62 86 PHE A N 1
ATOM 660 C CA . PHE A 1 86 ? -7.856 -6.164 9.639 1.00 91.62 86 PHE A CA 1
ATOM 661 C C . PHE A 1 86 ? -7.514 -7.274 8.649 1.00 91.62 86 PHE A C 1
ATOM 663 O O . PHE A 1 86 ? -6.443 -7.266 8.046 1.00 91.62 86 PHE A O 1
ATOM 670 N N . ASP A 1 87 ? -8.458 -8.189 8.440 1.00 91.56 87 ASP A N 1
ATOM 671 C CA . ASP A 1 87 ? -8.361 -9.238 7.422 1.00 91.56 87 ASP A CA 1
ATOM 672 C C . ASP A 1 87 ? -9.005 -8.766 6.115 1.00 91.56 87 ASP A C 1
ATOM 674 O O . ASP A 1 87 ? -10.222 -8.635 6.011 1.00 91.56 87 ASP A O 1
ATOM 678 N N . LEU A 1 88 ? -8.178 -8.463 5.122 1.00 90.38 88 LEU A N 1
ATOM 679 C CA . LEU A 1 88 ? -8.566 -7.933 3.823 1.00 90.38 88 LEU A CA 1
ATOM 680 C C . LEU A 1 88 ? -8.703 -9.066 2.802 1.00 90.38 88 LEU A C 1
ATOM 682 O O . LEU A 1 88 ? -7.805 -9.898 2.644 1.00 90.38 88 LEU A O 1
ATOM 686 N N . TYR A 1 89 ? -9.796 -9.048 2.048 1.00 88.06 89 TYR A N 1
ATOM 687 C CA . TYR A 1 89 ? -10.100 -10.067 1.049 1.00 88.06 89 TYR A CA 1
ATOM 688 C C . TYR A 1 89 ? -9.762 -9.570 -0.355 1.00 88.06 89 TYR A C 1
ATOM 690 O O . TYR A 1 89 ? -9.875 -8.367 -0.616 1.00 88.06 89 TYR A O 1
ATOM 698 N N . PRO A 1 90 ? -9.323 -10.461 -1.261 1.00 85.94 90 PRO A N 1
ATOM 699 C CA . PRO A 1 90 ? -9.005 -10.073 -2.624 1.00 85.94 90 PRO A CA 1
ATOM 700 C C . PRO A 1 90 ? -10.255 -9.555 -3.332 1.00 85.94 90 PRO A C 1
ATOM 702 O O . PRO A 1 90 ? -11.319 -10.171 -3.286 1.00 85.94 90 PRO A O 1
ATOM 705 N N . VAL A 1 91 ? -10.102 -8.425 -4.009 1.00 82.75 91 VAL A N 1
ATOM 706 C CA . VAL A 1 91 ? -11.123 -7.863 -4.886 1.00 82.75 91 VAL A CA 1
ATOM 707 C C . VAL A 1 91 ? -10.904 -8.432 -6.279 1.00 82.75 91 VAL A C 1
ATOM 709 O O . VAL A 1 91 ? -9.785 -8.410 -6.801 1.00 82.75 91 VAL A O 1
ATOM 712 N N . VAL A 1 92 ? -11.972 -8.947 -6.885 1.00 72.25 92 VAL A N 1
ATOM 713 C CA . VAL A 1 92 ? -11.967 -9.299 -8.305 1.00 72.25 92 VAL A CA 1
ATOM 714 C C . VAL A 1 92 ? -12.091 -7.994 -9.081 1.00 72.25 92 VAL A C 1
ATOM 716 O O . VAL A 1 92 ? -13.187 -7.492 -9.292 1.00 72.25 92 VAL A O 1
ATOM 719 N N . VAL A 1 93 ? -10.948 -7.412 -9.428 1.00 69.75 93 VAL A N 1
ATOM 720 C CA . VAL A 1 93 ? -10.876 -6.275 -10.350 1.00 69.75 93 VAL A CA 1
ATOM 721 C C . VAL A 1 93 ? -10.916 -6.836 -11.764 1.00 69.75 93 VAL A C 1
ATOM 723 O O . VAL A 1 93 ? -10.249 -7.841 -12.048 1.00 69.75 93 VAL A O 1
ATOM 726 N N . GLU A 1 94 ? -11.695 -6.224 -12.652 1.00 74.69 94 GLU A N 1
ATOM 727 C CA . GLU A 1 94 ? -11.748 -6.685 -14.032 1.00 74.69 94 GLU A CA 1
ATOM 728 C C . GLU A 1 94 ? -10.360 -6.572 -14.677 1.00 74.69 94 GLU A C 1
ATOM 730 O O . GLU A 1 94 ? -9.626 -5.597 -14.502 1.00 74.69 94 GLU A O 1
ATOM 735 N N . CYS A 1 95 ? -9.969 -7.596 -15.441 1.00 71.25 95 CYS A N 1
ATOM 736 C CA . CYS A 1 95 ? -8.650 -7.628 -16.076 1.00 71.25 95 CYS A CA 1
ATOM 737 C C . CYS A 1 95 ? -8.429 -6.412 -16.995 1.00 71.25 95 CYS A C 1
ATOM 739 O O . CYS A 1 95 ? -7.308 -5.914 -17.098 1.00 71.25 95 CYS A O 1
ATOM 741 N N . ILE A 1 96 ? -9.510 -5.905 -17.601 1.00 72.50 96 ILE A N 1
ATOM 742 C CA . ILE A 1 96 ? -9.512 -4.698 -18.433 1.00 72.50 96 ILE A CA 1
ATOM 743 C C . ILE A 1 96 ? -9.078 -3.477 -17.614 1.00 72.50 96 ILE A C 1
ATOM 745 O O . ILE A 1 96 ? -8.164 -2.775 -18.035 1.00 72.50 96 ILE A O 1
ATOM 749 N N . GLU A 1 97 ? -9.631 -3.268 -16.420 1.00 73.44 97 GLU A N 1
ATOM 750 C CA . GLU A 1 97 ? -9.275 -2.139 -15.549 1.00 73.44 97 GLU A CA 1
ATOM 751 C C . GLU A 1 97 ? -7.818 -2.220 -15.066 1.00 73.44 97 GLU A C 1
ATOM 753 O O . GLU A 1 97 ? -7.100 -1.216 -15.032 1.00 73.44 97 GLU A O 1
ATOM 758 N N . ILE A 1 98 ? -7.332 -3.428 -14.753 1.00 77.81 98 ILE A N 1
ATOM 759 C CA . ILE A 1 98 ? -5.919 -3.655 -14.402 1.00 77.81 98 ILE A CA 1
ATOM 760 C C . ILE A 1 98 ? -5.001 -3.268 -15.567 1.00 77.81 98 ILE A C 1
ATOM 762 O O . ILE A 1 98 ? -3.975 -2.607 -15.366 1.00 77.81 98 ILE A O 1
ATOM 766 N N . LEU A 1 99 ? -5.333 -3.713 -16.780 1.00 76.50 99 LEU A N 1
ATOM 767 C CA . LEU A 1 99 ? -4.549 -3.423 -17.977 1.00 76.50 99 LEU A CA 1
ATOM 768 C C . LEU A 1 99 ? -4.601 -1.937 -18.328 1.00 76.50 99 LEU A C 1
ATOM 770 O O . LEU A 1 99 ? -3.562 -1.364 -18.654 1.00 76.50 99 LEU A O 1
ATOM 774 N N . GLU A 1 100 ? -5.760 -1.301 -18.188 1.00 85.31 100 GLU A N 1
ATOM 775 C CA . GLU A 1 100 ? -5.923 0.136 -18.383 1.00 85.31 100 GLU A CA 1
ATOM 776 C C . GLU A 1 100 ? -5.072 0.934 -17.385 1.00 85.31 100 GLU A C 1
ATOM 778 O O . GLU A 1 100 ? -4.342 1.845 -17.781 1.00 85.31 100 GLU A O 1
ATOM 783 N N . SER A 1 101 ? -5.085 0.552 -16.103 1.00 81.38 101 SER A N 1
ATOM 784 C CA . SER A 1 101 ? -4.248 1.173 -15.069 1.00 81.38 101 SER A CA 1
ATOM 785 C C . SER A 1 101 ? -2.759 1.036 -15.396 1.00 81.38 101 SER A C 1
ATOM 787 O O . SER A 1 101 ? -2.018 2.020 -15.372 1.00 81.38 101 SER A O 1
ATOM 789 N N . LYS A 1 102 ? -2.314 -0.168 -15.783 1.00 86.25 102 LYS A N 1
ATOM 790 C CA . LYS A 1 102 ? -0.921 -0.397 -16.198 1.00 86.25 102 LYS A CA 1
ATOM 791 C C . LYS A 1 102 ? -0.552 0.431 -17.425 1.00 86.25 102 LYS A C 1
ATOM 793 O O . LYS A 1 102 ? 0.541 0.988 -17.462 1.00 86.25 102 LYS A O 1
ATOM 798 N N . LEU A 1 103 ? -1.433 0.524 -18.418 1.00 87.44 103 LEU A N 1
ATOM 799 C CA . LEU A 1 103 ? -1.195 1.316 -19.623 1.00 87.44 103 LEU A CA 1
ATOM 800 C C . LEU A 1 103 ? -1.081 2.806 -19.291 1.00 87.44 103 LEU A C 1
ATOM 802 O O . LEU A 1 103 ? -0.181 3.474 -19.796 1.00 87.44 103 LEU A O 1
ATOM 806 N N . ARG A 1 104 ? -1.927 3.306 -18.387 1.00 91.00 104 ARG A N 1
ATOM 807 C CA . ARG A 1 104 ? -1.893 4.693 -17.911 1.00 91.00 104 ARG A CA 1
ATOM 808 C C . ARG A 1 104 ? -0.586 5.023 -17.192 1.00 91.00 104 ARG A C 1
ATOM 810 O O . ARG A 1 104 ? 0.028 6.039 -17.509 1.00 91.00 104 ARG A O 1
ATOM 817 N N . ASP A 1 105 ? -0.123 4.141 -16.307 1.00 86.56 105 ASP A N 1
ATOM 818 C CA . ASP A 1 105 ? 1.164 4.302 -15.618 1.00 86.56 105 ASP A CA 1
ATOM 819 C C . ASP A 1 105 ? 2.330 4.337 -16.620 1.00 86.56 105 ASP A C 1
ATOM 821 O O . ASP A 1 10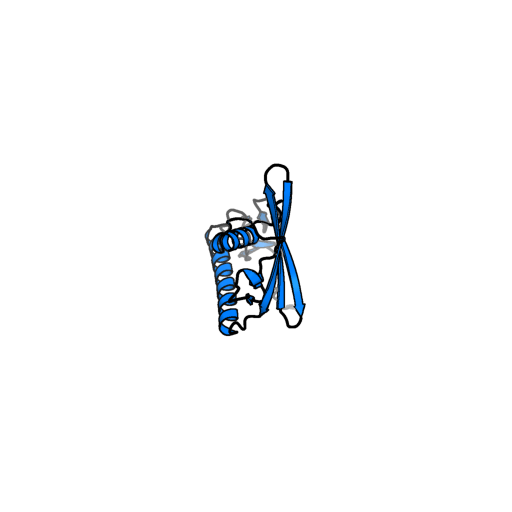5 ? 3.214 5.189 -16.532 1.00 86.56 105 ASP A O 1
ATOM 825 N N . ARG A 1 106 ? 2.315 3.453 -17.630 1.00 87.00 106 ARG A N 1
ATOM 826 C CA . ARG A 1 106 ? 3.343 3.438 -18.686 1.00 87.00 106 ARG A CA 1
ATOM 827 C C . ARG A 1 106 ? 3.308 4.696 -19.541 1.00 87.00 106 ARG A C 1
ATOM 829 O O . ARG A 1 106 ? 4.363 5.247 -19.843 1.00 87.00 106 ARG A O 1
ATOM 836 N N . GLN A 1 107 ? 2.118 5.158 -19.911 1.00 90.38 107 GLN A N 1
ATOM 837 C CA . GLN A 1 107 ? 1.956 6.387 -20.677 1.00 90.38 107 GLN A CA 1
ATOM 838 C C . GLN A 1 107 ? 2.453 7.607 -19.890 1.00 90.38 107 GLN A C 1
ATOM 840 O O . GLN A 1 107 ? 3.072 8.495 -20.474 1.00 90.38 107 GLN A O 1
ATOM 845 N N . HIS A 1 108 ? 2.231 7.634 -18.574 1.00 89.19 108 HIS A N 1
ATOM 846 C CA . HIS A 1 108 ? 2.722 8.697 -17.704 1.00 89.19 108 HIS A CA 1
ATOM 847 C C . HIS A 1 108 ? 4.255 8.725 -17.627 1.00 89.19 108 HIS A C 1
ATOM 849 O O . HIS A 1 108 ? 4.847 9.782 -17.833 1.00 89.19 108 HIS A O 1
ATOM 855 N N . GLU A 1 109 ? 4.907 7.577 -17.414 1.00 87.19 109 GLU A N 1
ATOM 856 C CA . GLU A 1 109 ? 6.378 7.498 -17.415 1.00 87.19 109 GLU A CA 1
ATOM 857 C C . GLU A 1 109 ? 6.976 7.888 -18.774 1.00 87.19 109 GLU A C 1
ATOM 859 O O . GLU A 1 109 ? 7.984 8.592 -18.832 1.00 87.19 109 GLU A O 1
ATOM 864 N N . LEU A 1 110 ? 6.337 7.497 -19.883 1.00 88.81 110 LEU A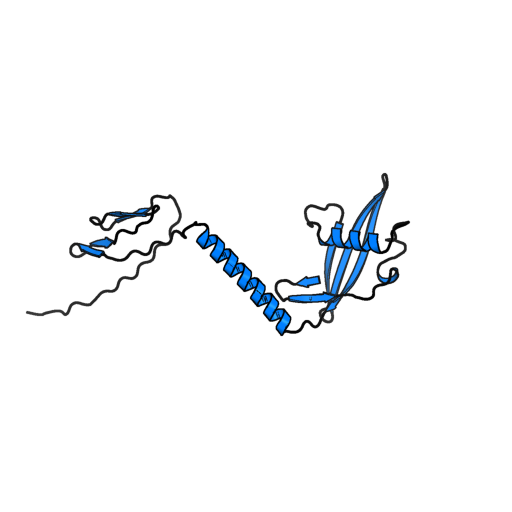 N 1
ATOM 865 C CA . LEU A 1 110 ? 6.765 7.925 -21.217 1.00 88.81 110 LEU A CA 1
ATOM 866 C C . LEU A 1 110 ? 6.649 9.439 -21.400 1.00 88.81 110 LEU A C 1
ATOM 868 O O . LEU A 1 110 ? 7.568 10.054 -21.940 1.00 88.81 110 LEU A O 1
ATOM 872 N N . GLU A 1 111 ? 5.552 10.056 -20.958 1.00 88.50 111 GLU A N 1
ATOM 873 C CA . GLU A 1 111 ? 5.399 11.509 -21.068 1.00 88.50 111 GLU A CA 1
ATOM 874 C C . GLU A 1 111 ? 6.362 12.248 -20.130 1.00 88.50 111 GLU A C 1
ATOM 876 O O . GLU A 1 111 ? 6.894 13.286 -20.514 1.00 88.50 111 GLU A O 1
ATOM 881 N N . LYS A 1 112 ? 6.671 11.687 -18.956 1.00 86.00 112 LYS A N 1
ATOM 882 C CA . LYS A 1 112 ? 7.705 12.204 -18.054 1.00 86.00 112 LYS A CA 1
ATOM 883 C C . LYS A 1 112 ? 9.084 12.196 -18.717 1.00 86.00 112 LYS A C 1
ATOM 885 O O . LYS A 1 112 ? 9.707 13.249 -18.809 1.00 86.00 112 LYS A O 1
ATOM 890 N N . LEU A 1 113 ? 9.521 11.055 -19.256 1.00 82.00 113 LEU A N 1
ATOM 891 C CA . LEU A 1 113 ? 10.795 10.942 -19.982 1.00 82.00 113 LEU A CA 1
ATOM 892 C C . LEU A 1 113 ? 10.836 11.862 -21.210 1.00 82.00 113 LEU A C 1
ATOM 894 O O . LEU A 1 113 ? 11.860 12.465 -21.530 1.00 82.00 113 LEU A O 1
ATOM 898 N N . ARG A 1 114 ? 9.706 12.006 -21.907 1.00 81.31 114 ARG A N 1
ATOM 899 C CA . ARG A 1 114 ? 9.572 12.942 -23.027 1.00 81.31 114 ARG A CA 1
ATOM 900 C C . ARG A 1 114 ? 9.650 14.398 -22.565 1.00 81.31 114 ARG A C 1
ATOM 902 O O . ARG A 1 114 ? 10.181 15.227 -23.301 1.00 81.31 114 ARG A O 1
ATOM 909 N N . GLY A 1 115 ? 9.120 14.709 -21.387 1.00 75.38 115 GLY A N 1
ATOM 910 C CA . GLY A 1 115 ? 9.275 15.995 -20.715 1.00 75.38 115 GLY A CA 1
ATOM 911 C C . GLY A 1 115 ? 10.740 16.282 -20.409 1.00 75.38 115 GLY A C 1
ATOM 912 O O . GLY A 1 115 ? 11.247 17.305 -20.851 1.00 75.38 115 GLY A O 1
ATOM 913 N N . GLU A 1 116 ? 11.444 15.340 -19.780 1.00 73.69 116 GLU A N 1
ATOM 914 C CA . GLU A 1 116 ? 12.880 15.436 -19.472 1.00 73.69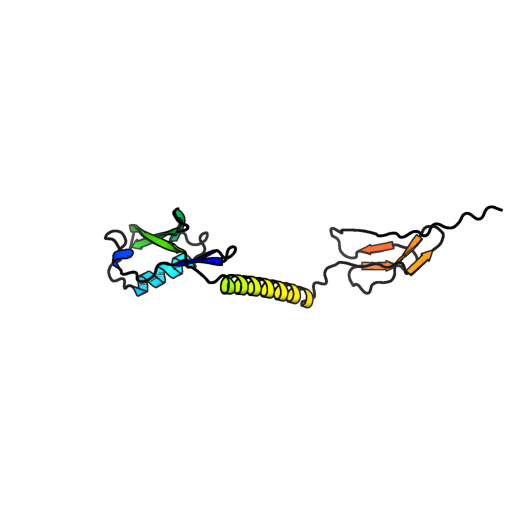 116 GLU A CA 1
ATOM 915 C C . GLU A 1 116 ? 13.728 15.669 -20.738 1.00 73.69 116 GLU A C 1
ATOM 917 O O . GLU A 1 116 ? 14.578 16.559 -20.759 1.00 73.69 116 GLU A O 1
ATOM 922 N N . LEU A 1 117 ? 13.425 14.968 -21.840 1.00 64.19 117 LEU A N 1
ATOM 923 C CA . LEU A 1 117 ? 14.076 15.181 -23.141 1.00 64.19 117 LEU A CA 1
ATOM 924 C C . LEU A 1 117 ? 13.806 16.583 -23.726 1.00 64.19 117 LEU A C 1
ATOM 926 O O . LEU A 1 117 ? 14.665 17.152 -24.400 1.00 64.19 117 LEU A O 1
ATOM 930 N N . LYS A 1 118 ? 12.616 17.149 -23.492 1.00 64.50 118 LYS A N 1
ATOM 931 C CA . LYS A 1 118 ? 12.244 18.502 -23.947 1.00 64.50 118 LYS A CA 1
ATOM 932 C C . LYS A 1 118 ? 12.819 19.605 -23.052 1.00 64.50 118 LYS A C 1
ATOM 934 O O . LYS A 1 118 ? 13.023 20.711 -23.545 1.00 64.50 118 LYS A O 1
ATOM 939 N N . THR A 1 119 ? 13.092 19.321 -21.777 1.00 58.22 119 THR A N 1
ATOM 940 C CA . THR A 1 119 ? 13.683 20.268 -20.811 1.00 58.22 119 THR A CA 1
ATOM 941 C C . THR A 1 119 ? 15.183 20.505 -21.044 1.00 58.22 119 THR A C 1
ATOM 943 O O . THR A 1 119 ? 15.763 21.397 -20.433 1.00 58.22 119 THR A O 1
ATOM 946 N N . GLY A 1 120 ? 15.798 19.828 -22.018 1.00 52.88 120 GLY A N 1
ATOM 947 C CA . GLY A 1 120 ? 17.055 20.289 -22.607 1.00 52.88 120 GLY A CA 1
ATOM 948 C C . GLY A 1 120 ? 18.329 19.755 -21.960 1.00 52.88 120 GLY A C 1
ATOM 949 O O . GLY A 1 120 ? 19.393 20.296 -22.246 1.00 52.88 120 GLY A O 1
ATOM 950 N N . ASP A 1 121 ? 18.269 18.664 -21.193 1.00 53.75 121 ASP A N 1
ATOM 951 C CA . ASP A 1 121 ? 19.441 17.792 -21.087 1.00 53.75 121 ASP A CA 1
ATOM 952 C C . ASP A 1 121 ? 19.456 16.915 -22.338 1.00 53.75 121 ASP A C 1
ATOM 954 O O . ASP A 1 121 ? 18.902 15.815 -22.403 1.00 53.75 121 ASP A O 1
ATOM 958 N N . ALA A 1 122 ? 20.035 17.477 -23.400 1.00 54.66 122 ALA A N 1
ATOM 959 C CA . ALA A 1 122 ? 20.388 16.721 -24.582 1.00 54.66 122 ALA A CA 1
ATOM 960 C C . ALA A 1 122 ? 21.228 15.536 -24.110 1.00 54.66 122 ALA A C 1
ATOM 962 O O . ALA A 1 122 ? 22.341 15.722 -23.620 1.00 54.66 122 ALA A O 1
ATOM 963 N N . PHE A 1 123 ? 20.688 14.320 -24.221 1.00 54.50 123 PHE A N 1
ATOM 964 C CA . PHE A 1 123 ? 21.484 13.125 -23.998 1.00 54.50 123 PHE A CA 1
ATOM 965 C C . PHE A 1 123 ? 22.803 13.295 -24.770 1.00 54.50 123 PHE A C 1
ATOM 967 O O . PHE A 1 123 ? 22.750 13.574 -25.973 1.00 54.50 123 PHE A O 1
ATOM 974 N N . PRO A 1 124 ? 23.975 13.147 -24.126 1.00 62.25 124 PRO A N 1
ATOM 975 C CA . PRO A 1 124 ? 25.267 13.464 -24.729 1.00 62.25 124 PRO A CA 1
ATOM 976 C C . PRO A 1 124 ? 25.712 12.348 -25.685 1.00 62.25 124 PRO A C 1
ATOM 978 O O . PRO A 1 124 ? 26.866 11.921 -25.680 1.00 62.25 124 PRO A O 1
ATOM 981 N N . PHE A 1 125 ? 24.792 11.812 -26.491 1.00 61.97 125 PHE A N 1
ATOM 982 C CA . PHE A 1 125 ? 25.137 10.899 -27.563 1.00 61.97 125 PHE A CA 1
ATOM 983 C C . PHE A 1 125 ? 25.376 11.714 -28.829 1.00 61.97 125 PHE A C 1
ATOM 985 O O . PHE A 1 125 ? 24.514 12.428 -29.338 1.00 61.97 125 PHE A O 1
ATOM 992 N N . ILE A 1 126 ? 26.593 11.604 -29.341 1.00 68.19 126 ILE A N 1
ATOM 993 C CA . ILE A 1 126 ? 26.992 12.196 -30.606 1.00 68.19 126 ILE A CA 1
ATOM 994 C C . ILE A 1 126 ? 27.087 11.081 -31.645 1.00 68.19 126 ILE A C 1
ATOM 996 O O . ILE A 1 126 ? 27.802 10.097 -31.457 1.00 68.19 126 ILE A O 1
ATOM 1000 N N . LYS A 1 127 ? 26.354 11.219 -32.753 1.00 69.81 127 LYS A N 1
ATOM 1001 C CA . LYS A 1 127 ? 26.516 10.344 -33.916 1.00 69.81 127 LYS A CA 1
ATOM 1002 C C . LYS A 1 127 ? 27.448 11.030 -34.902 1.00 69.81 127 LYS A C 1
ATOM 1004 O O . LYS A 1 127 ? 27.124 12.092 -35.424 1.00 69.81 127 LYS A O 1
ATOM 1009 N N . LEU A 1 128 ? 28.597 10.416 -35.148 1.00 70.00 128 LEU A N 1
ATOM 1010 C CA . LEU A 1 128 ? 29.611 10.938 -36.055 1.00 70.00 128 LEU A CA 1
ATOM 1011 C C . LEU A 1 128 ? 29.564 10.150 -37.361 1.00 70.00 128 LEU A C 1
ATOM 1013 O O . LEU A 1 128 ? 29.598 8.919 -37.352 1.00 70.00 128 LEU A O 1
ATOM 1017 N N . ALA A 1 129 ? 29.476 10.868 -38.476 1.00 68.88 129 ALA A N 1
ATOM 1018 C CA . ALA A 1 129 ? 29.634 10.311 -39.811 1.00 68.88 129 ALA A CA 1
ATOM 1019 C C . ALA A 1 129 ? 31.006 10.707 -40.366 1.00 68.88 129 ALA A C 1
ATOM 1021 O O . ALA A 1 129 ? 31.545 11.765 -40.030 1.00 68.88 129 ALA A O 1
ATOM 1022 N N . VAL A 1 130 ? 31.586 9.837 -41.189 1.00 69.12 130 VAL A N 1
ATOM 1023 C CA . VAL A 1 130 ? 32.826 10.147 -41.903 1.00 69.12 130 VAL A CA 1
ATOM 1024 C C . VAL A 1 130 ? 32.480 11.064 -43.070 1.00 69.12 130 VAL A C 1
ATOM 1026 O O . VAL A 1 130 ? 31.695 10.684 -43.934 1.00 69.12 130 VAL A O 1
ATOM 1029 N N . PHE A 1 131 ? 33.100 12.240 -43.101 1.00 64.44 131 PHE A N 1
ATOM 1030 C CA . PHE A 1 131 ? 32.979 13.207 -44.188 1.00 64.44 131 PHE A CA 1
ATOM 1031 C C . PHE A 1 131 ? 33.881 12.822 -45.365 1.00 64.44 131 PHE A C 1
ATOM 1033 O O . PHE A 1 131 ? 33.437 12.720 -46.505 1.00 64.44 131 PHE A O 1
ATOM 1040 N N . THR A 1 132 ? 35.164 12.574 -45.089 1.00 64.19 132 THR A N 1
ATOM 1041 C CA . THR A 1 132 ? 36.173 12.233 -46.101 1.00 64.19 132 THR A CA 1
ATOM 1042 C C . THR A 1 132 ? 37.253 11.329 -45.517 1.00 64.19 132 THR A C 1
ATOM 1044 O O . THR A 1 132 ? 37.528 11.346 -44.319 1.00 64.19 132 THR A O 1
ATOM 1047 N N . LYS A 1 133 ? 37.895 10.528 -46.368 1.00 63.66 133 LYS A N 1
ATOM 1048 C CA . LYS A 1 133 ? 39.095 9.766 -46.013 1.00 63.66 133 LYS A CA 1
ATOM 1049 C C . LYS A 1 133 ? 40.320 10.537 -46.506 1.00 63.66 133 LYS A C 1
ATOM 1051 O O . LYS A 1 133 ? 40.451 10.761 -47.707 1.00 63.66 133 LYS A O 1
ATOM 1056 N N . HIS A 1 134 ? 41.200 10.946 -45.597 1.00 56.59 134 HIS A N 1
ATOM 1057 C CA . HIS A 1 134 ? 42.461 11.600 -45.940 1.00 56.59 134 HIS A CA 1
ATOM 1058 C C . HIS A 1 134 ? 43.592 10.560 -45.969 1.00 56.59 134 HIS A C 1
ATOM 1060 O O . HIS A 1 134 ? 43.934 9.952 -44.950 1.00 56.59 134 HIS A O 1
ATOM 1066 N N . GLY A 1 135 ? 44.168 10.331 -47.152 1.00 61.50 135 GLY A N 1
ATOM 1067 C CA . GLY A 1 135 ? 45.182 9.293 -47.365 1.00 61.50 135 GLY A CA 1
ATOM 1068 C C . GLY A 1 135 ? 44.655 7.865 -47.149 1.00 61.50 135 GLY A C 1
ATOM 1069 O O . GLY A 1 135 ? 43.455 7.603 -47.214 1.00 61.50 135 GLY A O 1
ATOM 1070 N N . SER A 1 136 ? 45.548 6.904 -46.898 1.00 58.06 136 SER A N 1
ATOM 1071 C CA . SER A 1 136 ? 45.181 5.486 -46.750 1.00 58.06 136 SER A CA 1
ATOM 1072 C C . SER A 1 136 ? 44.543 5.128 -45.401 1.00 58.06 136 SER A C 1
ATOM 1074 O O . SER A 1 136 ? 43.874 4.093 -45.337 1.00 58.06 136 SER A O 1
ATOM 1076 N N . SER A 1 137 ? 44.652 5.981 -44.372 1.00 62.88 137 SER A N 1
ATOM 1077 C CA . SER A 1 137 ? 44.388 5.550 -42.986 1.00 62.88 137 SER A CA 1
ATOM 1078 C C . SER A 1 137 ? 43.634 6.528 -42.072 1.00 62.88 137 SER A C 1
ATOM 1080 O O . SER A 1 137 ? 43.280 6.118 -40.971 1.00 62.88 137 SER A O 1
ATOM 1082 N N . ILE A 1 138 ? 43.361 7.783 -42.463 1.00 67.12 138 ILE A N 1
ATOM 1083 C CA . ILE A 1 138 ? 42.704 8.759 -41.565 1.00 67.12 138 ILE A CA 1
ATOM 1084 C C . ILE A 1 138 ? 41.280 9.055 -42.045 1.00 67.12 138 ILE A C 1
ATOM 1086 O O . ILE A 1 138 ? 41.072 9.480 -43.181 1.00 67.12 138 ILE A O 1
ATOM 1090 N N . LEU A 1 139 ? 40.294 8.830 -41.173 1.00 70.50 139 LEU A N 1
ATOM 1091 C CA . LEU A 1 139 ? 38.890 9.177 -41.401 1.00 70.50 139 LEU A CA 1
ATOM 1092 C C . LEU A 1 139 ? 38.608 10.550 -40.775 1.00 70.50 139 LEU A C 1
ATOM 1094 O O . LEU A 1 139 ? 38.795 10.734 -39.573 1.00 70.50 139 LEU A O 1
ATOM 1098 N N . CYS A 1 140 ? 38.173 11.511 -41.587 1.00 72.19 140 CYS A N 1
ATOM 1099 C CA . CYS A 1 140 ? 37.759 12.834 -41.135 1.00 72.19 140 CYS A CA 1
ATOM 1100 C C . CYS A 1 140 ? 36.264 12.826 -40.811 1.00 72.19 140 CYS A C 1
ATOM 1102 O O . CYS A 1 140 ? 35.453 12.350 -41.604 1.00 72.19 140 CYS A O 1
ATOM 1104 N N . TRP A 1 141 ? 35.898 13.368 -39.653 1.00 74.94 141 TRP A N 1
ATOM 1105 C CA . TRP A 1 141 ? 34.523 13.377 -39.154 1.00 74.94 141 TRP A CA 1
ATOM 1106 C C . TRP A 1 141 ? 33.788 14.652 -39.558 1.00 74.94 141 TRP A C 1
ATOM 1108 O O . TRP A 1 141 ? 34.381 15.736 -39.560 1.00 74.94 141 TRP A O 1
ATOM 1118 N N . ASP A 1 142 ? 32.493 14.532 -39.840 1.00 66.81 142 ASP A N 1
ATOM 1119 C CA . ASP A 1 142 ? 31.636 15.699 -40.023 1.00 66.81 142 ASP A CA 1
ATOM 1120 C C . ASP A 1 142 ? 31.592 16.566 -38.750 1.00 66.81 142 ASP A C 1
ATOM 1122 O O . ASP A 1 142 ? 31.630 16.041 -37.627 1.00 66.81 142 ASP A O 1
ATOM 1126 N N . PRO A 1 143 ? 31.518 17.904 -38.880 1.00 62.53 143 PRO A N 1
ATOM 1127 C CA . PRO A 1 143 ? 31.274 18.771 -37.739 1.00 62.53 143 PRO A CA 1
ATOM 1128 C C . PRO A 1 143 ? 29.864 18.541 -37.221 1.00 62.53 143 PRO A C 1
ATOM 1130 O O . PRO A 1 143 ? 28.888 18.723 -37.947 1.00 62.53 143 PRO A O 1
ATOM 1133 N N . VAL A 1 144 ? 29.758 18.198 -35.942 1.00 63.25 144 VAL A N 1
ATOM 1134 C CA . VAL A 1 144 ? 28.467 18.142 -35.263 1.00 63.25 144 VAL A CA 1
ATOM 1135 C C . VAL A 1 144 ? 28.259 19.465 -34.531 1.00 63.25 144 VAL A C 1
ATOM 1137 O O . VAL A 1 144 ? 29.151 19.883 -33.788 1.00 63.25 144 VAL A O 1
ATOM 1140 N N . PRO A 1 145 ? 27.105 20.134 -34.697 1.00 57.72 145 PRO A N 1
ATOM 1141 C CA . PRO A 1 145 ? 26.767 21.325 -33.931 1.00 57.72 145 PRO A CA 1
ATOM 1142 C C . PRO A 1 145 ? 26.375 20.914 -32.503 1.00 57.72 145 PRO A C 1
ATOM 1144 O O . PRO A 1 145 ? 25.207 20.942 -32.130 1.00 57.72 145 PRO A O 1
ATOM 1147 N N . SER A 1 146 ? 27.349 20.474 -31.708 1.00 63.16 146 SER A N 1
ATOM 1148 C CA . SER A 1 146 ? 27.172 20.190 -30.284 1.00 63.16 146 SER A CA 1
ATOM 1149 C C . SER A 1 146 ? 28.101 21.079 -29.467 1.00 63.16 146 SER A C 1
ATOM 1151 O O . SER A 1 146 ? 29.287 21.204 -29.763 1.00 63.16 146 SER A O 1
ATOM 1153 N N . GLY A 1 147 ? 27.564 21.695 -28.411 1.00 61.56 147 GLY A N 1
ATOM 1154 C CA . GLY A 1 147 ? 28.351 22.501 -27.477 1.00 61.56 147 GLY A CA 1
ATOM 1155 C C . GLY A 1 147 ? 29.377 21.688 -26.679 1.00 61.56 147 GLY A C 1
ATOM 1156 O O . GLY A 1 147 ? 30.315 22.278 -26.138 1.00 61.56 147 GLY A O 1
ATOM 1157 N N . GLU A 1 148 ? 29.234 20.358 -26.637 1.00 63.62 148 GLU A N 1
ATOM 1158 C CA . GLU A 1 148 ? 30.005 19.452 -25.776 1.00 63.62 148 GLU A CA 1
ATOM 1159 C C . GLU A 1 148 ? 31.160 18.723 -26.484 1.00 63.62 148 GLU A C 1
ATOM 1161 O O . GLU A 1 148 ? 32.109 18.300 -25.821 1.00 63.62 148 GLU A O 1
ATOM 1166 N N . PHE A 1 149 ? 31.141 18.622 -27.817 1.00 67.44 149 PHE A N 1
ATOM 1167 C CA . PHE A 1 149 ? 32.170 17.935 -28.604 1.00 67.44 149 PHE A CA 1
ATOM 1168 C C . PHE A 1 149 ? 32.641 18.812 -29.764 1.00 67.44 149 PHE A C 1
ATOM 1170 O O . PHE A 1 149 ? 31.834 19.460 -30.420 1.00 67.44 149 PHE A O 1
ATOM 1177 N N . MET A 1 150 ? 33.943 18.805 -30.055 1.00 66.00 150 MET A N 1
ATOM 1178 C CA . MET A 1 150 ? 34.493 19.452 -31.250 1.00 66.00 150 MET A CA 1
ATOM 1179 C C . MET A 1 150 ? 35.253 18.438 -32.097 1.00 66.00 150 MET A C 1
ATOM 1181 O O . MET A 1 150 ? 36.160 17.769 -31.598 1.00 66.00 150 MET A O 1
ATOM 1185 N N . SER A 1 151 ? 34.911 18.349 -33.382 1.00 66.69 151 SER A N 1
ATOM 1186 C CA . SER A 1 151 ? 35.725 17.669 -34.389 1.00 66.69 151 SER A CA 1
ATOM 1187 C C . SER A 1 151 ? 36.491 18.705 -35.210 1.00 66.69 151 SER A C 1
ATOM 1189 O O . SER A 1 151 ? 35.935 19.709 -35.663 1.00 66.69 151 SER A O 1
ATOM 1191 N N . THR A 1 152 ? 37.790 18.478 -35.400 1.00 60.03 152 THR A N 1
ATOM 1192 C CA . THR A 1 152 ? 38.591 19.276 -36.333 1.00 60.03 152 THR A CA 1
ATOM 1193 C C . THR A 1 152 ? 38.568 18.540 -37.670 1.00 60.03 152 THR A C 1
ATOM 1195 O O . THR A 1 152 ? 39.032 17.406 -37.757 1.00 60.03 152 THR A O 1
ATOM 1198 N N . ARG A 1 153 ? 38.035 19.160 -38.734 1.00 59.75 153 ARG A N 1
ATOM 1199 C CA . ARG A 1 153 ? 37.846 18.526 -40.065 1.00 59.75 153 ARG A CA 1
ATOM 1200 C C . ARG A 1 153 ? 39.125 17.937 -40.699 1.00 59.75 153 ARG A C 1
ATOM 1202 O O . ARG A 1 153 ? 39.035 17.265 -41.720 1.00 59.75 153 ARG A O 1
ATOM 1209 N N . LEU A 1 154 ? 40.302 18.221 -40.142 1.00 60.22 154 LEU A N 1
ATOM 1210 C CA . LEU A 1 154 ? 41.602 18.018 -40.783 1.00 60.22 154 LEU A CA 1
ATOM 1211 C C . LEU A 1 154 ? 42.467 16.928 -40.137 1.00 60.22 154 LEU A C 1
ATOM 1213 O O . LEU A 1 154 ? 43.367 16.422 -40.798 1.00 60.22 154 LEU A O 1
ATOM 1217 N N . ASP A 1 155 ? 42.231 16.561 -38.874 1.00 65.38 155 ASP A N 1
ATOM 1218 C CA . ASP A 1 155 ? 43.125 15.662 -38.122 1.00 65.38 155 ASP A CA 1
ATOM 1219 C C . ASP A 1 155 ? 42.485 14.316 -37.739 1.00 65.38 155 ASP A C 1
ATOM 1221 O O . ASP A 1 155 ? 43.149 13.469 -37.141 1.00 65.38 155 ASP A O 1
ATOM 1225 N N . GLY A 1 156 ? 41.205 14.115 -38.073 1.00 66.69 156 GLY A N 1
ATOM 1226 C CA . GLY A 1 156 ? 40.447 12.913 -37.718 1.00 66.69 156 GLY A CA 1
ATOM 1227 C C . GLY A 1 156 ? 40.170 12.764 -36.217 1.00 66.69 156 GLY A C 1
ATOM 1228 O O . GLY A 1 156 ? 39.733 11.695 -35.783 1.00 66.69 156 GLY A O 1
ATOM 1229 N N . LYS A 1 157 ? 40.410 13.805 -35.405 1.00 74.06 157 LYS A N 1
ATOM 1230 C CA . LYS A 1 157 ? 40.245 13.760 -33.946 1.00 74.06 157 LYS A CA 1
ATOM 1231 C C . LYS A 1 157 ? 38.914 14.363 -33.509 1.00 74.06 157 LYS A C 1
ATOM 1233 O O . LYS A 1 157 ? 38.460 15.386 -34.022 1.00 74.06 157 LYS A O 1
ATOM 1238 N N . ILE A 1 158 ? 38.334 13.750 -32.482 1.00 75.50 158 ILE A N 1
ATOM 1239 C CA . ILE A 1 158 ? 37.169 14.259 -31.755 1.00 75.50 158 ILE A CA 1
ATOM 1240 C C . ILE A 1 158 ? 37.620 14.595 -30.338 1.00 75.50 158 ILE A C 1
ATOM 1242 O O . ILE A 1 158 ? 38.257 13.777 -29.673 1.00 75.50 158 ILE A O 1
ATOM 1246 N N . LYS A 1 159 ? 37.305 15.805 -29.878 1.00 75.94 159 LYS A N 1
ATOM 1247 C CA . LYS A 1 159 ? 37.618 16.278 -28.528 1.00 75.94 159 LYS A CA 1
ATOM 1248 C C . LYS A 1 159 ? 36.326 16.469 -27.743 1.00 75.94 159 LYS A C 1
ATOM 1250 O O . LYS A 1 159 ? 35.472 17.256 -28.146 1.00 75.94 159 LYS A O 1
ATOM 1255 N N . ALA A 1 160 ? 36.207 15.781 -26.613 1.00 74.00 160 ALA A N 1
ATOM 1256 C CA . ALA A 1 160 ? 35.169 16.055 -25.626 1.00 74.00 160 ALA A CA 1
ATOM 1257 C C . ALA A 1 160 ? 35.563 17.287 -24.795 1.00 74.00 160 ALA A C 1
ATOM 1259 O O . ALA A 1 160 ? 36.713 17.405 -24.371 1.00 74.00 160 ALA A O 1
ATOM 1260 N N . ARG A 1 161 ? 34.630 18.220 -24.577 1.00 72.00 161 ARG A N 1
ATOM 1261 C CA . ARG A 1 161 ? 34.867 19.448 -23.791 1.00 72.00 161 ARG A CA 1
ATOM 1262 C C . ARG A 1 161 ? 34.558 19.278 -22.305 1.00 72.00 161 ARG A C 1
ATOM 1264 O O . ARG A 1 161 ? 34.991 20.105 -21.509 1.00 72.00 161 ARG A O 1
ATOM 1271 N N . ARG A 1 162 ? 33.819 18.231 -21.929 1.00 71.25 162 ARG A N 1
ATOM 1272 C CA . ARG A 1 162 ? 33.492 17.902 -20.534 1.00 71.25 162 ARG A CA 1
ATOM 1273 C C . ARG A 1 162 ? 34.298 16.683 -20.082 1.00 71.25 162 ARG A C 1
ATOM 1275 O O . ARG A 1 162 ? 34.521 15.755 -20.856 1.00 71.25 162 ARG A O 1
ATOM 1282 N N . GLY A 1 163 ? 34.756 16.677 -18.835 1.00 72.00 163 GLY A N 1
ATOM 1283 C CA . GLY A 1 163 ? 35.310 15.466 -18.224 1.00 72.00 163 GLY A CA 1
ATOM 1284 C C . GLY A 1 163 ? 34.179 14.494 -17.892 1.00 72.00 163 GLY A C 1
ATOM 1285 O O . GLY A 1 163 ? 33.138 14.930 -17.406 1.00 72.00 163 GLY A O 1
ATOM 1286 N N . GLY A 1 164 ? 34.356 13.201 -18.161 1.00 78.44 164 GLY A N 1
ATOM 1287 C CA . GLY A 1 164 ? 33.315 12.207 -17.908 1.00 78.44 164 GLY A CA 1
ATOM 1288 C C . GLY A 1 164 ? 33.673 10.812 -18.406 1.00 78.44 164 GLY A C 1
ATOM 1289 O O . GLY A 1 164 ? 34.727 10.602 -19.009 1.00 78.44 164 GLY A O 1
ATOM 1290 N N . VAL A 1 165 ? 32.781 9.860 -18.138 1.00 75.00 165 VAL A N 1
ATOM 1291 C CA . VAL A 1 165 ? 32.858 8.497 -18.671 1.00 75.00 165 VAL A CA 1
ATOM 1292 C C . VAL A 1 165 ? 32.090 8.451 -19.988 1.00 75.00 165 VAL A C 1
ATOM 1294 O O . VAL A 1 165 ? 30.932 8.858 -20.045 1.00 75.00 165 VAL A O 1
ATOM 1297 N N . TYR A 1 166 ? 32.734 7.941 -21.035 1.00 76.25 166 TYR A N 1
ATOM 1298 C CA . TYR A 1 166 ? 32.177 7.877 -22.383 1.00 76.25 166 TYR A CA 1
ATOM 1299 C C . TYR A 1 166 ? 32.140 6.436 -22.880 1.00 76.25 166 TYR A C 1
ATOM 1301 O O . TYR A 1 166 ? 33.132 5.716 -22.786 1.00 76.25 166 TYR A O 1
ATOM 1309 N N . ASN A 1 167 ? 31.013 6.043 -23.471 1.00 76.31 167 ASN A N 1
ATOM 1310 C CA . ASN A 1 167 ? 30.905 4.801 -24.226 1.00 76.31 167 ASN A CA 1
ATOM 1311 C C . ASN A 1 167 ? 31.172 5.101 -25.702 1.00 76.31 167 ASN A C 1
ATOM 1313 O O . ASN A 1 167 ? 30.484 5.929 -26.299 1.00 76.31 167 ASN A O 1
ATOM 1317 N N . VAL A 1 168 ? 32.166 4.432 -26.288 1.00 78.44 168 VAL A N 1
ATOM 1318 C CA . VAL A 1 168 ? 32.562 4.623 -27.690 1.00 78.44 168 VAL A CA 1
ATOM 1319 C C . VAL A 1 168 ? 32.341 3.323 -28.454 1.00 78.44 168 VAL A C 1
ATOM 1321 O O . VAL A 1 168 ? 32.862 2.279 -28.072 1.00 78.44 168 VAL A O 1
ATOM 1324 N N . GLY A 1 169 ? 31.581 3.394 -29.544 1.00 76.31 169 GLY A N 1
ATOM 1325 C CA . GLY A 1 169 ? 31.350 2.283 -30.465 1.00 76.31 169 GLY A CA 1
ATOM 1326 C C . GLY A 1 169 ? 31.462 2.759 -31.911 1.00 76.31 169 GLY A C 1
ATOM 1327 O O . GLY A 1 169 ? 31.082 3.886 -32.222 1.00 76.31 169 GLY A O 1
ATOM 1328 N N . GLY A 1 170 ? 31.999 1.914 -32.791 1.00 76.56 170 GLY A N 1
ATOM 1329 C CA . GLY A 1 170 ? 32.209 2.240 -34.200 1.00 76.56 170 GLY A CA 1
ATOM 1330 C C . GLY A 1 170 ? 31.805 1.089 -35.112 1.00 76.56 170 GLY A C 1
ATOM 1331 O O . GLY A 1 170 ? 32.043 -0.073 -34.794 1.00 76.56 170 GLY A O 1
ATOM 1332 N N . ILE A 1 171 ? 31.207 1.426 -36.254 1.00 76.62 171 ILE A N 1
ATOM 1333 C CA . ILE A 1 171 ? 30.936 0.490 -37.347 1.00 76.62 171 ILE A CA 1
ATOM 1334 C C . ILE A 1 171 ? 31.823 0.907 -38.515 1.00 76.62 171 ILE A C 1
ATOM 1336 O O . ILE A 1 171 ? 31.760 2.054 -38.959 1.00 76.62 171 ILE A O 1
ATOM 1340 N N . VAL A 1 172 ? 32.649 -0.016 -39.006 1.00 75.31 172 VAL A N 1
ATOM 1341 C CA . VAL A 1 172 ? 33.515 0.204 -40.167 1.00 75.31 172 VAL A CA 1
ATOM 1342 C C . VAL A 1 172 ? 33.085 -0.751 -41.269 1.00 75.31 172 VAL A C 1
ATOM 1344 O O . VAL A 1 172 ? 33.213 -1.962 -41.127 1.00 75.31 172 VAL A O 1
ATOM 1347 N N . ASN A 1 173 ? 32.599 -0.195 -42.374 1.00 77.25 173 ASN A N 1
ATOM 1348 C CA . ASN A 1 173 ? 32.262 -0.962 -43.567 1.00 77.25 173 ASN A CA 1
ATOM 1349 C C . ASN A 1 173 ? 33.419 -0.840 -44.566 1.00 77.25 173 ASN A C 1
ATOM 1351 O O . ASN A 1 173 ? 33.749 0.269 -44.989 1.00 77.25 173 ASN A O 1
ATOM 1355 N N . THR A 1 174 ? 34.045 -1.957 -44.939 1.00 68.31 174 THR A N 1
ATOM 1356 C CA . THR A 1 174 ? 35.091 -2.002 -45.971 1.00 68.31 174 THR A CA 1
ATOM 1357 C C . THR A 1 174 ? 34.538 -2.609 -47.257 1.00 68.31 174 THR A C 1
ATOM 1359 O O . THR A 1 174 ? 33.798 -3.588 -47.229 1.00 68.31 174 THR A O 1
ATOM 1362 N N . ILE A 1 175 ? 34.901 -2.030 -48.402 1.00 70.62 175 ILE A N 1
ATOM 1363 C CA . ILE A 1 175 ? 34.665 -2.636 -49.716 1.00 70.62 175 ILE A CA 1
ATOM 1364 C C . ILE A 1 175 ? 35.996 -3.264 -50.137 1.00 70.62 175 ILE A C 1
ATOM 1366 O O . ILE A 1 175 ? 37.008 -2.566 -50.201 1.00 70.62 175 ILE A O 1
ATOM 1370 N N . ALA A 1 176 ? 36.021 -4.578 -50.371 1.00 55.66 176 ALA A N 1
ATOM 1371 C CA . ALA A 1 176 ? 37.217 -5.268 -50.843 1.00 55.66 176 ALA A CA 1
ATOM 1372 C C . ALA A 1 176 ? 37.525 -4.831 -52.286 1.00 55.66 176 ALA A C 1
ATOM 1374 O O . ALA A 1 176 ? 36.740 -5.080 -53.198 1.00 55.66 176 ALA A O 1
ATOM 1375 N N . GLY A 1 177 ? 38.654 -4.147 -52.483 1.00 48.38 177 GLY A N 1
ATOM 1376 C CA . GLY A 1 177 ? 39.152 -3.794 -53.808 1.00 48.38 177 GLY A CA 1
ATOM 1377 C C . GLY A 1 177 ? 39.652 -5.039 -54.534 1.00 48.38 177 GLY A C 1
ATOM 1378 O O . GLY A 1 177 ? 40.524 -5.744 -54.033 1.00 48.38 177 GLY A O 1
ATOM 1379 N N . SER A 1 178 ? 39.084 -5.296 -55.709 1.00 49.53 178 SER A N 1
ATOM 1380 C CA . SER A 1 178 ? 39.516 -6.302 -56.677 1.00 49.53 178 SER A CA 1
ATOM 1381 C C . SER A 1 178 ? 41.016 -6.203 -56.955 1.00 49.53 178 SER A C 1
ATOM 1383 O O . SER A 1 178 ? 41.493 -5.174 -57.436 1.00 49.53 178 SER A O 1
ATOM 1385 N N . SER A 1 179 ? 41.743 -7.288 -56.691 1.00 39.25 179 SER A N 1
ATOM 1386 C CA . SER A 1 179 ? 43.119 -7.487 -57.136 1.00 39.25 179 SER A CA 1
ATOM 1387 C C . SER A 1 179 ? 43.166 -7.440 -58.667 1.00 39.25 179 SER A C 1
ATOM 1389 O O . SER A 1 179 ? 42.790 -8.404 -59.330 1.00 39.25 179 SER A O 1
ATOM 1391 N N . GLN A 1 180 ? 43.597 -6.319 -59.247 1.00 41.44 180 GLN A N 1
ATOM 1392 C CA . GLN A 1 180 ? 44.074 -6.307 -60.628 1.00 41.44 180 GLN A CA 1
ATOM 1393 C C . GLN A 1 180 ? 45.518 -6.813 -60.623 1.00 41.44 180 GLN A C 1
ATOM 1395 O O . GLN A 1 180 ? 46.427 -6.113 -60.188 1.00 41.44 180 GLN A O 1
ATOM 1400 N N . ASN A 1 181 ? 45.690 -8.055 -61.076 1.00 35.50 181 ASN A N 1
ATOM 1401 C CA . ASN A 1 181 ? 46.965 -8.567 -61.563 1.00 35.50 181 ASN A CA 1
ATOM 1402 C C . ASN A 1 181 ? 47.239 -7.936 -62.934 1.00 35.50 181 ASN A C 1
ATOM 1404 O O . ASN A 1 181 ? 46.447 -8.160 -63.853 1.00 35.50 181 ASN A O 1
ATOM 1408 N N . VAL A 1 182 ? 48.354 -7.216 -63.068 1.00 35.91 182 VAL A N 1
ATOM 1409 C CA . VAL A 1 182 ? 49.157 -7.126 -64.299 1.00 35.91 182 VAL A CA 1
ATOM 1410 C C . VAL A 1 182 ? 50.619 -7.136 -63.886 1.00 35.91 182 VAL A C 1
ATOM 1412 O O . VAL A 1 182 ? 50.961 -6.343 -62.981 1.00 35.91 182 VAL A O 1
#

Organism: NCBI:txid29920

Secondary structure (DSSP, 8-state):
-B-TTT--EEE--S--GGGT--TTT--TT--HHHHHHHHHHHHHS-TTT-SSEEEEEEE-GGG-EEEEEEEEEEETTEEEEEEEEEEEEEE---HHHHHHHHHHHHHHHHHHHHHHHHTT---------EEEEETTTEEEEPPP--SSEEE-TTT--EEESS-S------------------

pLDDT: mean 76.93, std 12.83, range [35.5, 93.56]

Sequence (182 aa):
MEDRSSKKQWFKGGMTKDDYLSSTNTIPDASAADYVECFRDTLESDLAASGGAKRKLYALDRNALRLELAVTIRVLCSTSVAKYVFDLYPVVVECIEILESKLRDRQHELEKLRGELKTGDAFPFIKLAVFTKHGSSILCWDPVPSGEFMSTRLDGKIKARRGGVYNVGGIVNTIAGSSQNV

Foldseek 3Di:
DADLVQRWDWDDDDDDCVQWDDPQQDDPPDDPVNVVVVVVCLVPDDCVPDPFKDWDWDQDPPRKIKIKIWGWDDDPPDIGIRITIDIIDIDPDPPVVSVVSVVVVVVVVVVVVVVVCVVDPPPPDDDWDFPDDDPDDATFTDADPDPQWGGDRPHNDIDGPDDDDDDDDDDDDDDDDDDDDD